Protein AF-A0A822DIU9-F1 (afdb_monomer)

Structure (mmCIF, N/CA/C/O backbone):
data_AF-A0A822DIU9-F1
#
_entry.id   AF-A0A822DIU9-F1
#
loop_
_atom_site.group_PDB
_atom_site.id
_atom_site.type_symbol
_atom_site.label_atom_id
_atom_site.label_alt_id
_atom_site.label_comp_id
_atom_site.label_asym_id
_atom_site.label_entity_id
_atom_site.label_seq_id
_atom_site.pdbx_PDB_ins_code
_atom_site.Cartn_x
_atom_site.Cartn_y
_atom_site.Cartn_z
_atom_site.occupancy
_atom_site.B_iso_or_equiv
_atom_site.auth_seq_id
_atom_site.auth_comp_id
_atom_site.auth_asym_id
_atom_site.auth_atom_id
_atom_site.pdbx_PDB_model_num
ATOM 1 N N . MET A 1 1 ? 0.485 18.430 -2.966 1.00 59.38 1 MET A N 1
ATOM 2 C CA . MET A 1 1 ? -0.816 18.715 -2.314 1.00 59.38 1 MET A CA 1
ATOM 3 C C . MET A 1 1 ? -0.576 19.627 -1.115 1.00 59.38 1 MET A C 1
ATOM 5 O O . MET A 1 1 ? 0.577 19.830 -0.762 1.00 59.38 1 MET A O 1
ATOM 9 N N . SER A 1 2 ? -1.608 20.217 -0.500 1.00 82.00 2 SER A N 1
ATOM 10 C CA . SER A 1 2 ? -1.414 20.866 0.805 1.00 82.00 2 SER A CA 1
ATOM 11 C C . SER A 1 2 ? -1.265 19.792 1.890 1.00 82.00 2 SER A C 1
ATOM 13 O O . SER A 1 2 ? -2.011 18.812 1.884 1.00 82.00 2 SER A O 1
ATOM 15 N N . ASN A 1 3 ? -0.352 19.984 2.848 1.00 87.94 3 ASN A N 1
ATOM 16 C CA . ASN A 1 3 ? -0.121 19.030 3.950 1.00 87.94 3 ASN A CA 1
ATOM 17 C C . ASN A 1 3 ? -1.412 18.695 4.726 1.00 87.94 3 ASN A C 1
ATOM 19 O O . ASN A 1 3 ? -1.570 17.600 5.268 1.00 87.94 3 ASN A O 1
ATOM 23 N N . GLN A 1 4 ? -2.364 19.632 4.762 1.00 94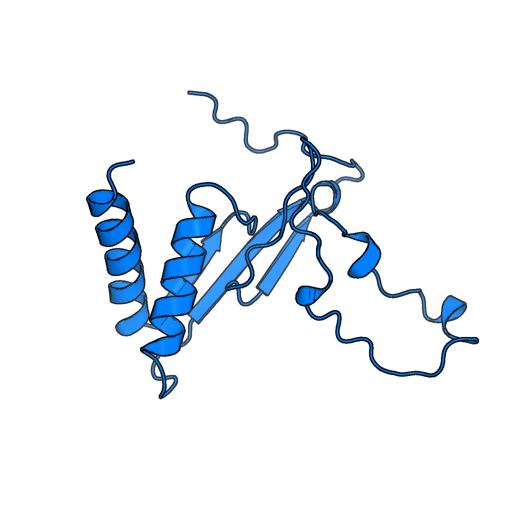.81 4 GLN A N 1
ATOM 24 C CA . GLN A 1 4 ? -3.660 19.434 5.403 1.00 94.81 4 GLN A CA 1
ATOM 25 C C . GLN A 1 4 ? -4.548 18.439 4.645 1.00 94.81 4 GLN A C 1
ATOM 27 O O . GLN A 1 4 ? -5.242 17.645 5.278 1.00 94.81 4 GLN A O 1
ATOM 32 N N . LEU A 1 5 ? -4.520 18.444 3.309 1.00 95.94 5 LEU A N 1
ATOM 33 C CA . LEU A 1 5 ? -5.289 17.496 2.504 1.00 95.94 5 LEU A CA 1
ATOM 34 C C . LEU A 1 5 ? -4.759 16.069 2.669 1.00 95.94 5 LEU A C 1
ATOM 36 O O . LEU A 1 5 ? -5.550 15.157 2.891 1.00 95.94 5 LEU A O 1
ATOM 40 N N . GLU A 1 6 ? -3.438 15.887 2.642 1.00 95.25 6 GLU A N 1
ATOM 41 C CA . GLU A 1 6 ? -2.801 14.584 2.882 1.00 95.25 6 GLU A CA 1
ATOM 42 C C . GLU A 1 6 ? -3.135 14.055 4.281 1.00 95.25 6 GLU A C 1
ATOM 44 O O . GLU A 1 6 ? -3.564 12.912 4.439 1.00 95.25 6 GLU A O 1
ATOM 49 N N . THR A 1 7 ? -3.049 14.920 5.295 1.00 96.44 7 THR A N 1
ATOM 50 C CA . THR A 1 7 ? -3.421 14.573 6.674 1.00 96.44 7 THR A CA 1
ATOM 51 C C . THR A 1 7 ? -4.885 14.140 6.773 1.00 96.44 7 THR A C 1
ATOM 53 O O . THR A 1 7 ? -5.199 13.139 7.419 1.00 96.44 7 THR A O 1
ATOM 56 N N . ASN A 1 8 ? -5.792 14.876 6.1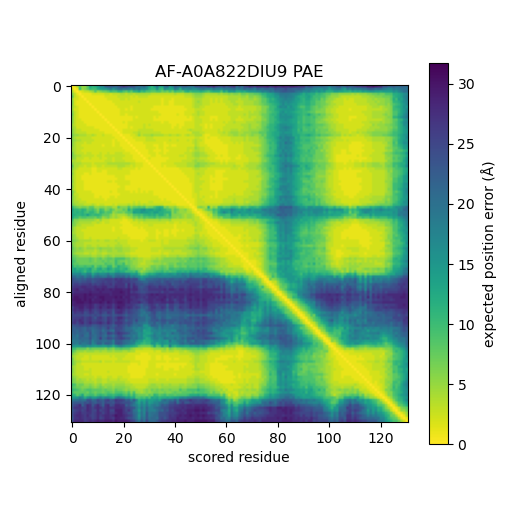27 1.00 97.56 8 ASN A N 1
ATOM 57 C CA . ASN A 1 8 ? -7.216 14.551 6.126 1.00 97.56 8 ASN A CA 1
ATOM 58 C C . ASN A 1 8 ? -7.499 13.234 5.398 1.00 97.56 8 ASN A C 1
ATOM 60 O O . ASN A 1 8 ? -8.288 12.431 5.893 1.00 97.56 8 ASN A O 1
ATOM 64 N N . PHE A 1 9 ? -6.830 12.987 4.270 1.00 97.12 9 PHE A N 1
ATOM 65 C CA . PHE A 1 9 ? -6.931 11.735 3.524 1.00 97.12 9 PHE A CA 1
ATOM 66 C C . PHE A 1 9 ? -6.498 10.536 4.379 1.00 97.12 9 PHE A C 1
ATOM 68 O O . PHE A 1 9 ? -7.273 9.595 4.564 1.00 97.12 9 PHE A O 1
ATOM 75 N N . ILE A 1 10 ? -5.310 10.615 4.987 1.00 97.75 10 ILE A N 1
ATOM 76 C CA . ILE A 1 10 ? -4.774 9.572 5.873 1.00 97.75 10 ILE A CA 1
ATOM 77 C C . ILE A 1 10 ? -5.738 9.304 7.035 1.00 97.75 10 ILE A C 1
ATOM 79 O O . ILE A 1 10 ? -6.090 8.156 7.308 1.00 97.75 10 ILE A O 1
ATOM 83 N N . ASN A 1 11 ? -6.205 10.356 7.712 1.00 97.50 11 ASN A N 1
ATOM 84 C CA . ASN A 1 11 ? -7.127 10.214 8.840 1.00 97.50 11 ASN A CA 1
ATOM 85 C C . ASN A 1 11 ? -8.485 9.634 8.420 1.00 97.50 11 ASN A C 1
ATOM 87 O O . ASN A 1 11 ? -9.083 8.879 9.185 1.00 97.50 11 ASN A O 1
ATOM 91 N N . GLY A 1 12 ? -8.960 9.949 7.213 1.00 97.50 12 GLY A N 1
ATOM 92 C CA . GLY A 1 12 ? -10.171 9.364 6.643 1.00 97.50 12 GLY A CA 1
ATOM 93 C C . GLY A 1 12 ? -10.064 7.845 6.512 1.00 97.50 12 GLY A C 1
ATOM 94 O O . GLY A 1 12 ? -10.932 7.129 7.012 1.00 97.50 12 GLY A O 1
ATOM 95 N N . ILE A 1 13 ? -8.966 7.352 5.931 1.00 97.56 13 ILE A N 1
ATOM 96 C CA . ILE A 1 13 ? -8.707 5.910 5.798 1.00 97.56 13 ILE A CA 1
ATOM 97 C C . ILE A 1 13 ? -8.595 5.246 7.175 1.00 97.56 13 ILE A C 1
ATOM 99 O O . ILE A 1 13 ? -9.256 4.240 7.432 1.00 97.56 13 ILE A O 1
ATOM 103 N N . VAL A 1 14 ? -7.815 5.832 8.092 1.00 97.19 14 VAL A N 1
ATOM 104 C CA . VAL A 1 14 ? -7.657 5.308 9.460 1.00 97.19 14 VAL A CA 1
ATOM 105 C C . VAL A 1 14 ? -9.010 5.180 10.163 1.00 97.19 14 VAL A C 1
ATOM 107 O O . VAL A 1 14 ? -9.272 4.165 10.805 1.00 97.19 14 VAL A O 1
ATOM 110 N N . ASN A 1 15 ? -9.889 6.173 10.015 1.00 96.19 15 ASN A N 1
ATOM 111 C CA . ASN A 1 15 ? -11.210 6.168 10.640 1.00 96.19 15 ASN A CA 1
ATOM 112 C C . ASN A 1 15 ? -12.124 5.045 10.135 1.00 96.19 15 ASN A C 1
ATOM 114 O O . ASN A 1 15 ? -12.946 4.566 10.914 1.00 96.19 15 ASN A O 1
ATOM 118 N N . ILE A 1 16 ? -12.011 4.651 8.863 1.00 95.69 16 ILE A N 1
ATOM 119 C CA . ILE A 1 16 ? -12.764 3.521 8.297 1.00 95.69 16 ILE A CA 1
ATOM 120 C C . ILE A 1 16 ? -12.228 2.214 8.888 1.00 95.69 16 ILE A C 1
ATOM 122 O O . ILE A 1 16 ? -12.979 1.441 9.478 1.00 95.69 16 ILE A O 1
ATOM 126 N N . ILE A 1 17 ? -10.908 2.025 8.828 1.00 95.38 17 ILE A N 1
ATOM 127 C CA . ILE A 1 17 ? -10.236 0.818 9.320 1.00 95.38 17 ILE A CA 1
ATOM 128 C C . ILE A 1 17 ? -10.494 0.577 10.819 1.00 95.38 17 ILE A C 1
ATOM 130 O O . ILE A 1 17 ? -10.678 -0.552 11.258 1.00 95.38 17 ILE A O 1
ATOM 134 N N . GLN A 1 18 ? -10.528 1.640 11.626 1.00 93.69 18 GLN A N 1
ATOM 135 C CA . GLN A 1 18 ? -10.742 1.577 13.080 1.00 93.69 18 GLN A CA 1
ATOM 136 C C . GLN A 1 18 ? -12.193 1.264 13.489 1.00 93.69 18 GLN A C 1
ATOM 138 O O . GLN A 1 18 ? -12.521 1.305 14.677 1.00 93.69 18 GLN A O 1
ATOM 143 N N . LYS A 1 19 ? -13.090 1.003 12.533 1.00 94.75 19 LYS A N 1
ATOM 144 C CA . LYS A 1 19 ? -14.517 0.760 12.795 1.00 94.75 19 LYS A CA 1
ATOM 145 C C . LYS A 1 19 ? -15.050 -0.521 12.161 1.00 94.75 19 LYS A C 1
ATOM 147 O O . LYS A 1 19 ? -16.137 -0.947 12.545 1.00 94.75 19 LYS A O 1
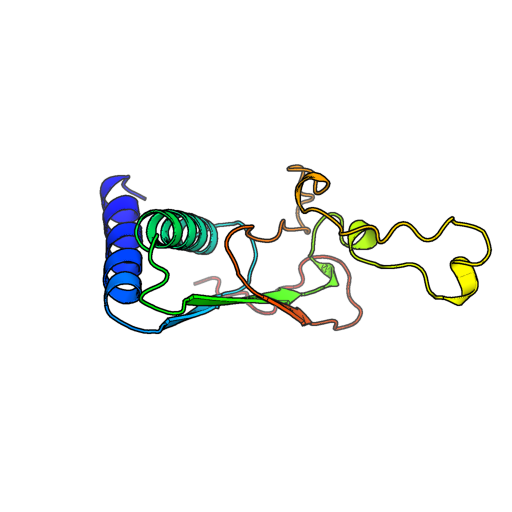ATOM 152 N N . SER A 1 20 ? -14.325 -1.118 11.221 1.00 94.12 20 SER A N 1
ATOM 153 C CA . SER A 1 20 ? -14.769 -2.305 10.495 1.00 94.12 20 SER A CA 1
ATOM 154 C C . SER A 1 20 ? -13.603 -3.106 9.942 1.00 94.12 20 SER A C 1
ATOM 156 O O . SER A 1 20 ? -12.559 -2.553 9.590 1.00 94.12 20 SER A O 1
ATOM 158 N N . ASP A 1 21 ? -13.839 -4.400 9.750 1.00 95.94 21 ASP A N 1
ATOM 159 C CA . ASP A 1 21 ? -12.975 -5.222 8.910 1.00 95.94 21 ASP A CA 1
ATOM 160 C C . ASP A 1 21 ? -12.969 -4.646 7.492 1.00 95.94 21 ASP A C 1
ATOM 162 O O . ASP A 1 21 ? -14.024 -4.411 6.899 1.00 95.94 21 ASP A O 1
ATOM 166 N N . THR A 1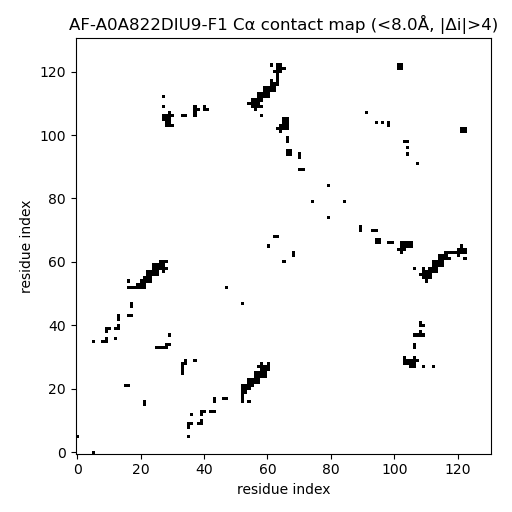 22 ? -11.780 -4.345 6.973 1.00 95.81 22 THR A N 1
ATOM 167 C CA . THR A 1 22 ? -11.638 -3.525 5.764 1.00 95.81 22 THR A CA 1
ATOM 168 C C . THR A 1 22 ? -10.655 -4.152 4.789 1.00 95.81 22 THR A C 1
ATOM 170 O O . THR A 1 22 ? -9.550 -4.550 5.164 1.00 95.81 22 THR A O 1
ATOM 173 N N . TRP A 1 23 ? -11.060 -4.201 3.520 1.00 97.62 23 TRP A N 1
ATOM 174 C CA . TRP A 1 23 ? -10.212 -4.605 2.404 1.00 97.62 23 TRP A CA 1
ATOM 175 C C . TRP A 1 23 ? -9.795 -3.371 1.607 1.00 97.62 23 TRP A C 1
ATOM 177 O O . TRP A 1 23 ? -10.633 -2.543 1.253 1.00 97.62 23 TRP A O 1
ATOM 187 N N . ILE A 1 24 ? -8.500 -3.248 1.329 1.00 97.31 24 ILE A N 1
ATOM 188 C CA . ILE A 1 24 ? -7.912 -2.165 0.540 1.00 97.31 24 ILE A CA 1
ATOM 189 C C . ILE A 1 24 ? -7.163 -2.796 -0.628 1.00 97.31 24 ILE A C 1
ATOM 191 O O . ILE A 1 24 ? -6.321 -3.668 -0.426 1.00 97.31 24 ILE A O 1
ATOM 195 N N . LEU A 1 25 ? -7.471 -2.339 -1.840 1.00 97.31 25 LEU A N 1
ATOM 196 C CA . LEU A 1 25 ? -6.834 -2.782 -3.074 1.00 97.31 25 LEU A CA 1
ATOM 197 C C . LEU A 1 25 ? -6.140 -1.588 -3.733 1.00 97.31 25 LEU A C 1
ATOM 199 O O . LEU A 1 25 ? -6.781 -0.563 -3.968 1.00 97.31 25 LEU A O 1
ATOM 203 N N . THR A 1 26 ? -4.844 -1.707 -4.018 1.00 96.44 26 THR A N 1
ATOM 204 C CA . THR A 1 26 ? -4.052 -0.664 -4.697 1.00 96.44 26 THR A CA 1
ATOM 205 C C . THR A 1 26 ? -3.100 -1.283 -5.725 1.00 96.44 26 THR A C 1
ATOM 207 O O . THR A 1 26 ? -3.066 -2.503 -5.877 1.00 96.44 26 THR A O 1
ATOM 210 N N . ASN A 1 27 ? -2.297 -0.463 -6.412 1.00 92.94 27 ASN A N 1
ATOM 211 C CA . ASN A 1 27 ? -1.239 -0.955 -7.302 1.00 92.94 27 ASN A CA 1
ATOM 212 C C . ASN A 1 27 ? -0.012 -1.532 -6.550 1.00 92.94 27 ASN A C 1
ATOM 214 O O . ASN A 1 27 ? 0.880 -2.101 -7.168 1.00 92.94 27 ASN A O 1
ATOM 218 N N . GLY A 1 28 ? 0.042 -1.405 -5.218 1.00 93.19 28 GLY A N 1
ATOM 219 C CA . GLY A 1 28 ? 1.085 -1.985 -4.370 1.00 93.19 28 GLY A CA 1
ATOM 220 C C . GLY A 1 28 ? 2.454 -1.305 -4.421 1.00 93.19 28 GLY A C 1
ATOM 221 O O . GLY A 1 28 ? 3.348 -1.745 -3.703 1.00 93.19 28 GLY A O 1
ATOM 222 N N . TYR A 1 29 ? 2.640 -0.256 -5.219 1.00 92.25 29 TYR A N 1
ATOM 223 C CA . TYR A 1 29 ? 3.919 0.442 -5.319 1.00 92.25 29 TYR A CA 1
ATOM 224 C C . TYR A 1 29 ? 3.998 1.635 -4.362 1.00 92.25 29 TYR A C 1
ATOM 226 O O . TYR A 1 29 ? 3.014 2.339 -4.152 1.00 92.25 29 TYR A O 1
ATOM 234 N N . ASP A 1 30 ? 5.180 1.908 -3.812 1.00 92.38 30 ASP A N 1
ATOM 235 C CA . ASP A 1 30 ? 5.422 3.016 -2.883 1.00 92.38 30 ASP A CA 1
ATOM 236 C C . ASP A 1 30 ? 5.596 4.361 -3.613 1.00 92.38 30 ASP A C 1
ATOM 238 O O . ASP A 1 30 ? 6.655 4.986 -3.576 1.00 92.38 30 ASP A O 1
ATOM 242 N N . TYR A 1 31 ? 4.559 4.802 -4.330 1.00 87.44 31 TYR A N 1
ATOM 243 C CA . TYR A 1 31 ? 4.525 6.125 -4.954 1.00 87.44 31 TYR A CA 1
ATOM 244 C C . TYR A 1 31 ? 3.122 6.740 -4.956 1.00 87.44 31 TYR A C 1
ATOM 246 O O . TYR A 1 31 ? 2.097 6.063 -4.825 1.00 87.44 31 TYR A O 1
ATOM 254 N N . GLY A 1 32 ? 3.072 8.066 -5.111 1.00 89.69 32 GLY A N 1
ATOM 255 C CA . GLY A 1 32 ? 1.825 8.817 -5.251 1.00 89.69 32 GLY A CA 1
ATOM 256 C C . GLY A 1 32 ? 0.843 8.578 -4.099 1.00 89.69 32 GLY A C 1
ATOM 257 O O . GLY A 1 32 ? 1.197 8.665 -2.925 1.00 89.69 32 GLY A O 1
ATOM 258 N N . VAL A 1 33 ? -0.414 8.280 -4.436 1.00 94.12 33 VAL A N 1
ATOM 259 C CA . VAL A 1 33 ? -1.486 8.055 -3.448 1.00 94.12 33 VAL A CA 1
ATOM 260 C C . VAL A 1 33 ? -1.235 6.803 -2.606 1.00 94.12 33 VAL A C 1
ATOM 262 O O . VAL A 1 33 ? -1.602 6.774 -1.432 1.00 94.12 33 VAL A O 1
ATOM 265 N N . VAL A 1 34 ? -0.589 5.780 -3.167 1.00 96.06 34 VAL A N 1
ATOM 266 C CA . VAL A 1 34 ? -0.376 4.505 -2.470 1.00 96.06 34 VAL A CA 1
ATOM 267 C C . VAL A 1 34 ? 0.612 4.661 -1.316 1.00 96.06 34 VAL A C 1
ATOM 269 O O . VAL A 1 34 ? 0.392 4.071 -0.261 1.00 96.06 34 VAL A O 1
ATOM 272 N N . HIS A 1 35 ? 1.580 5.574 -1.430 1.00 95.19 35 HIS A N 1
ATOM 273 C CA . HIS A 1 35 ? 2.425 5.983 -0.305 1.00 95.19 35 HIS A CA 1
ATOM 274 C C . HIS A 1 35 ? 1.596 6.513 0.886 1.00 95.19 35 HIS A C 1
ATOM 276 O O . HIS A 1 35 ? 1.808 6.132 2.039 1.00 95.19 35 HIS A O 1
ATOM 282 N N . LEU A 1 36 ? 0.587 7.355 0.622 1.00 97.25 36 LEU A N 1
ATOM 283 C CA . LEU A 1 36 ? -0.306 7.885 1.664 1.00 97.25 36 LEU A CA 1
ATOM 284 C C . LEU A 1 36 ? -1.208 6.791 2.259 1.00 97.25 36 LEU A C 1
ATOM 286 O O . LEU A 1 36 ? -1.473 6.794 3.463 1.00 97.25 36 LEU A O 1
ATOM 290 N N . VAL A 1 37 ? -1.657 5.836 1.437 1.00 97.62 37 VAL A N 1
ATOM 291 C CA . VAL A 1 37 ? -2.376 4.641 1.913 1.00 97.62 37 VAL A CA 1
ATOM 292 C C . VAL A 1 37 ? -1.484 3.831 2.855 1.00 97.62 37 VAL A C 1
ATOM 294 O O . VAL A 1 37 ? -1.936 3.454 3.935 1.00 97.62 37 VAL A O 1
ATOM 297 N N . GLY A 1 38 ? -0.213 3.636 2.503 1.00 96.94 38 GLY A N 1
ATOM 298 C CA . GLY A 1 38 ? 0.791 2.989 3.345 1.00 96.94 38 GLY A CA 1
ATOM 299 C C . GLY A 1 38 ? 0.935 3.640 4.718 1.00 96.94 38 GLY A C 1
ATOM 300 O O . GLY A 1 38 ? 0.831 2.978 5.754 1.00 96.94 38 GLY A O 1
ATOM 301 N N . GLN A 1 39 ? 1.058 4.970 4.751 1.00 97.31 39 GLN A N 1
ATOM 302 C CA . GLN A 1 39 ? 1.084 5.730 6.005 1.00 97.31 39 GLN A CA 1
ATOM 303 C C . GLN A 1 39 ? -0.196 5.536 6.835 1.00 97.31 39 GLN A C 1
ATOM 305 O O . GLN A 1 39 ? -0.131 5.387 8.061 1.00 97.31 39 GLN A O 1
ATOM 310 N N . ALA A 1 40 ? -1.366 5.502 6.191 1.00 97.56 40 ALA A N 1
ATOM 311 C CA . ALA A 1 40 ? -2.632 5.243 6.870 1.00 97.56 40 ALA A CA 1
ATOM 312 C C . ALA A 1 40 ? -2.706 3.819 7.441 1.00 97.56 40 ALA A C 1
ATOM 314 O O . ALA A 1 40 ? -3.131 3.651 8.585 1.00 97.56 40 ALA A O 1
ATOM 315 N N . LEU A 1 41 ? -2.243 2.809 6.699 1.00 96.69 41 LEU A N 1
ATOM 316 C CA . LEU A 1 41 ? -2.150 1.419 7.157 1.00 96.69 41 LEU A CA 1
ATOM 317 C C . LEU A 1 41 ? -1.221 1.291 8.367 1.00 96.69 41 LEU A C 1
ATOM 319 O O . LEU A 1 41 ? -1.596 0.683 9.372 1.00 96.69 41 LEU A O 1
ATOM 323 N N . HIS A 1 42 ? -0.044 1.921 8.311 1.00 96.00 42 HIS A N 1
ATOM 324 C CA . HIS A 1 42 ? 0.898 1.975 9.427 1.00 96.00 42 HIS A CA 1
ATOM 325 C C . HIS A 1 42 ? 0.250 2.577 10.678 1.00 96.00 42 HIS A C 1
ATOM 327 O O . HIS A 1 42 ? 0.238 1.963 11.749 1.00 96.00 42 HIS A O 1
ATOM 333 N N . LYS A 1 43 ? -0.355 3.762 10.529 1.00 96.38 43 LYS A N 1
ATOM 334 C CA . LYS A 1 43 ? -1.030 4.473 11.618 1.00 96.38 43 LYS A CA 1
ATOM 335 C C . LYS A 1 43 ? -2.191 3.661 12.194 1.00 96.38 43 LYS A C 1
ATOM 337 O O . LYS A 1 43 ? -2.315 3.554 13.412 1.00 96.38 43 LYS A O 1
ATOM 342 N N . ALA A 1 44 ? -3.018 3.052 11.346 1.00 94.50 44 ALA A N 1
ATOM 343 C CA . ALA A 1 44 ? -4.132 2.218 11.780 1.00 94.50 44 ALA A CA 1
ATOM 344 C C . ALA A 1 44 ? -3.656 0.974 12.542 1.00 94.50 44 ALA A C 1
ATOM 346 O O . ALA A 1 44 ? -4.269 0.621 13.546 1.00 94.50 44 ALA A O 1
ATOM 347 N N . LYS A 1 45 ? -2.555 0.342 12.114 1.00 91.69 45 LYS A N 1
ATOM 348 C CA . LYS A 1 45 ? -1.967 -0.826 12.787 1.00 91.69 45 LYS A CA 1
ATOM 349 C C . LYS A 1 45 ? -1.429 -0.486 14.177 1.00 91.69 45 LYS A C 1
ATOM 351 O O . LYS A 1 45 ? -1.629 -1.270 15.097 1.00 91.69 45 LYS A O 1
ATOM 356 N N . LEU A 1 46 ? -0.805 0.684 14.343 1.00 92.81 46 LEU A N 1
ATOM 357 C CA . LEU A 1 46 ? -0.369 1.179 15.656 1.00 92.81 46 LEU A CA 1
ATOM 358 C C . LEU A 1 46 ? -1.551 1.460 16.596 1.00 92.81 46 LEU A C 1
ATOM 360 O O . LEU A 1 46 ? -1.472 1.163 17.783 1.00 92.81 46 LEU A O 1
ATOM 364 N N . LEU A 1 47 ? -2.646 2.015 16.068 1.00 91.00 47 LEU A N 1
ATOM 365 C CA . LEU A 1 47 ? -3.853 2.318 16.847 1.00 91.00 47 LEU A CA 1
ATOM 366 C C . LEU A 1 47 ? -4.692 1.067 17.161 1.00 91.00 47 LEU A C 1
ATOM 368 O O . LEU A 1 47 ? -5.388 1.027 18.168 1.00 91.00 47 LEU A O 1
ATOM 372 N N . ASN A 1 48 ? -4.640 0.039 16.312 1.00 82.31 48 ASN A N 1
ATOM 373 C CA . ASN A 1 48 ? -5.376 -1.219 16.461 1.00 82.31 48 ASN A CA 1
ATOM 374 C C . ASN A 1 48 ? -4.567 -2.269 17.251 1.00 82.31 48 ASN A C 1
ATOM 376 O O . ASN A 1 48 ? -4.444 -3.415 16.815 1.00 82.31 48 ASN A O 1
ATOM 380 N N . PHE A 1 49 ? -3.985 -1.882 18.392 1.00 75.00 49 PHE A N 1
ATOM 381 C CA . PHE A 1 49 ? -3.102 -2.751 19.188 1.00 75.00 49 PHE A CA 1
ATOM 382 C C . PHE A 1 49 ? -3.780 -4.067 19.607 1.00 75.00 49 PHE A C 1
ATOM 384 O O . PHE A 1 49 ? -3.165 -5.131 19.544 1.00 75.00 49 PHE A O 1
ATOM 391 N N . ASP A 1 50 ? -5.077 -4.011 19.916 1.00 80.38 50 ASP A N 1
ATOM 392 C CA . ASP A 1 50 ? -5.869 -5.177 20.325 1.00 80.38 50 ASP A CA 1
ATOM 393 C C . ASP A 1 50 ? -6.348 -6.040 19.143 1.00 80.38 50 ASP A C 1
ATOM 395 O O . ASP A 1 50 ? -7.107 -6.987 19.338 1.00 80.38 50 ASP A O 1
ATOM 399 N N . LYS A 1 51 ? -5.929 -5.721 17.905 1.00 81.31 51 LYS A N 1
ATOM 400 C CA . LYS A 1 51 ? -6.344 -6.406 16.664 1.00 81.31 51 LYS A CA 1
ATOM 401 C C . LYS A 1 51 ? -7.866 -6.550 16.546 1.00 81.31 51 LYS A C 1
ATOM 403 O O . LYS A 1 51 ? -8.367 -7.560 16.061 1.00 81.31 51 LYS A O 1
ATOM 408 N N . LYS A 1 52 ? -8.598 -5.528 16.995 1.00 88.31 52 LYS A N 1
ATOM 409 C CA . LYS A 1 52 ? -10.062 -5.531 17.063 1.00 88.31 52 LYS A CA 1
ATOM 410 C C . LYS A 1 52 ? -10.709 -5.691 15.687 1.00 88.31 52 LYS A C 1
ATOM 412 O O . LYS A 1 52 ? -11.742 -6.341 15.584 1.00 88.31 52 LYS A O 1
ATOM 417 N N . TYR A 1 53 ? -10.099 -5.096 14.666 1.00 91.00 53 TYR A N 1
ATOM 418 C CA . TYR A 1 53 ? -10.535 -5.201 13.273 1.00 91.00 53 TYR A CA 1
ATOM 419 C C . TYR A 1 53 ? -9.438 -5.792 12.395 1.00 91.00 53 TYR A C 1
ATOM 421 O O . TYR A 1 53 ? -8.247 -5.531 12.606 1.00 91.00 53 TYR A O 1
ATOM 429 N N . VAL A 1 54 ? -9.840 -6.566 11.395 1.00 92.94 54 VAL 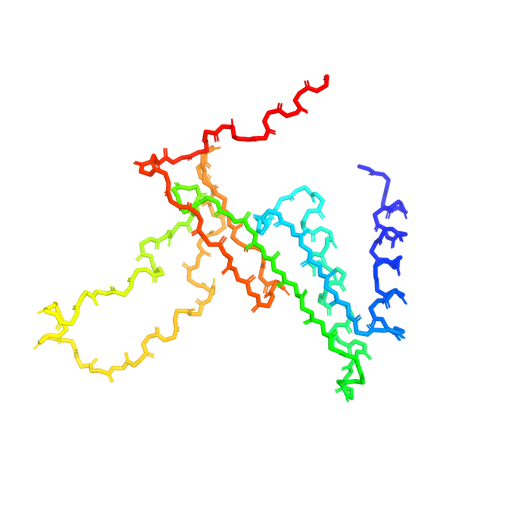A N 1
ATOM 430 C CA . VAL A 1 54 ? -8.953 -7.166 10.399 1.00 92.94 54 VAL A CA 1
ATOM 431 C C . VAL A 1 54 ? -8.715 -6.180 9.258 1.00 92.94 54 VAL A C 1
ATOM 433 O O . VAL A 1 54 ? -9.644 -5.594 8.701 1.00 92.94 54 VAL A O 1
ATOM 436 N N . ILE A 1 55 ? -7.445 -6.012 8.892 1.00 94.62 55 ILE A N 1
ATOM 437 C CA . ILE A 1 55 ? -7.016 -5.150 7.790 1.00 94.62 55 ILE A CA 1
ATOM 438 C C . ILE A 1 55 ? -6.416 -6.040 6.709 1.00 94.62 55 ILE A C 1
ATOM 440 O O . ILE A 1 55 ? -5.379 -6.665 6.936 1.00 94.62 55 ILE A O 1
ATOM 444 N N . THR A 1 56 ? -7.042 -6.072 5.536 1.00 96.56 56 THR A N 1
ATOM 445 C CA . THR A 1 56 ? -6.536 -6.801 4.369 1.00 96.56 56 THR A CA 1
ATOM 446 C C . THR A 1 56 ? -6.162 -5.797 3.288 1.00 96.56 56 THR A C 1
ATOM 448 O O . THR A 1 56 ? -7.007 -5.337 2.530 1.00 96.56 56 THR A O 1
ATOM 451 N N . ALA A 1 57 ? -4.883 -5.433 3.227 1.00 97.50 57 ALA A N 1
ATOM 452 C CA . ALA A 1 57 ? -4.338 -4.559 2.191 1.00 97.50 57 ALA A CA 1
ATOM 453 C C . ALA A 1 57 ? -3.598 -5.392 1.138 1.00 97.50 57 ALA A C 1
ATOM 455 O O . ALA A 1 57 ? -2.600 -6.042 1.471 1.00 97.50 57 ALA A O 1
ATOM 456 N N . ILE A 1 58 ? -4.098 -5.382 -0.097 1.00 97.81 58 ILE A N 1
ATOM 457 C CA . ILE A 1 58 ? -3.589 -6.156 -1.234 1.00 97.81 58 ILE A CA 1
ATOM 458 C C . ILE A 1 58 ? -3.035 -5.190 -2.284 1.00 97.81 58 ILE A C 1
ATOM 460 O O . ILE A 1 58 ? -3.763 -4.348 -2.809 1.00 97.81 58 ILE A O 1
ATOM 464 N N . GLY A 1 59 ? -1.743 -5.312 -2.585 1.00 96.06 59 GLY A N 1
ATOM 465 C CA . GLY A 1 59 ? -1.099 -4.592 -3.681 1.00 96.06 59 GLY A CA 1
ATOM 466 C C . GLY A 1 59 ? -1.091 -5.439 -4.950 1.00 96.06 59 GLY A C 1
ATOM 467 O O . GLY A 1 59 ? -0.575 -6.555 -4.929 1.00 96.06 59 GLY A O 1
ATOM 468 N N . VAL A 1 60 ? -1.651 -4.938 -6.049 1.00 95.12 60 VAL A N 1
ATOM 469 C CA . VAL A 1 60 ? -1.642 -5.610 -7.357 1.00 95.12 60 VAL A CA 1
ATOM 470 C C . VAL A 1 60 ? -0.619 -4.935 -8.256 1.00 95.12 60 VAL A C 1
ATOM 472 O O . VAL A 1 60 ? -0.868 -3.851 -8.775 1.00 95.12 60 VAL A O 1
ATOM 475 N N . CYS A 1 61 ? 0.525 -5.581 -8.439 1.00 90.50 61 CYS A N 1
ATOM 476 C CA . CYS A 1 61 ? 1.685 -5.009 -9.118 1.00 90.50 61 CYS A CA 1
ATOM 477 C C . CYS A 1 61 ? 2.111 -5.868 -10.312 1.00 90.50 61 CYS A C 1
ATOM 479 O O . CYS A 1 61 ? 1.875 -7.075 -10.353 1.00 90.50 61 CYS A O 1
ATOM 481 N N . LYS A 1 62 ? 2.747 -5.242 -11.299 1.00 90.50 62 LYS A N 1
ATOM 482 C CA . LYS A 1 62 ? 3.377 -5.916 -12.436 1.00 90.50 62 LYS A CA 1
ATOM 483 C C . LYS A 1 62 ? 4.758 -6.405 -12.009 1.00 90.50 62 LYS A C 1
ATOM 485 O O . LYS A 1 62 ? 5.612 -5.611 -11.638 1.00 90.50 62 LYS A O 1
ATOM 490 N N . TRP A 1 63 ? 4.987 -7.709 -12.109 1.00 89.44 63 TRP A N 1
ATOM 491 C CA . TRP A 1 63 ? 6.232 -8.378 -11.732 1.00 89.44 63 TRP A CA 1
ATOM 492 C C . TRP A 1 63 ? 7.469 -7.733 -12.369 1.00 89.44 63 TRP A C 1
ATOM 494 O O . TRP A 1 63 ? 8.442 -7.453 -11.676 1.00 89.44 63 TRP A O 1
ATOM 504 N N . GLY A 1 64 ? 7.409 -7.444 -13.673 1.00 87.56 64 GLY A N 1
ATOM 505 C CA . GLY A 1 64 ? 8.520 -6.856 -14.426 1.00 87.56 64 GLY A CA 1
ATOM 506 C C . GLY A 1 64 ? 8.906 -5.433 -14.014 1.00 87.56 64 GLY A C 1
ATOM 507 O O . GLY A 1 64 ? 9.996 -4.993 -14.368 1.00 87.56 64 GLY A O 1
ATOM 508 N N . SER A 1 65 ? 8.051 -4.724 -13.270 1.00 88.06 65 SER A N 1
ATOM 509 C CA . SER A 1 65 ? 8.304 -3.353 -12.802 1.00 88.06 65 SER A CA 1
ATOM 510 C C . SER A 1 65 ? 8.668 -3.288 -11.317 1.00 88.06 65 SER A C 1
ATOM 512 O O . SER A 1 65 ? 8.771 -2.195 -10.771 1.00 88.06 65 SER A O 1
ATOM 514 N N . ILE A 1 66 ? 8.833 -4.425 -10.634 1.00 88.19 66 ILE A N 1
ATOM 515 C CA . ILE A 1 66 ? 9.249 -4.452 -9.227 1.00 88.19 66 ILE A CA 1
ATOM 516 C C . ILE A 1 66 ? 10.764 -4.241 -9.160 1.00 88.19 66 ILE A C 1
ATOM 518 O O . ILE A 1 66 ? 11.531 -4.967 -9.792 1.00 88.19 66 ILE A O 1
ATOM 522 N N . ALA A 1 67 ? 11.197 -3.252 -8.382 1.00 86.19 67 ALA A N 1
ATOM 523 C CA . ALA A 1 67 ? 12.610 -3.047 -8.091 1.00 86.19 67 ALA A CA 1
ATOM 524 C C . ALA A 1 67 ? 13.163 -4.211 -7.255 1.00 86.19 67 ALA A C 1
ATOM 526 O O . ALA A 1 67 ? 12.495 -4.712 -6.348 1.00 86.19 67 ALA A O 1
ATOM 527 N N . ASP A 1 68 ? 14.392 -4.629 -7.560 1.00 81.88 68 ASP A N 1
ATOM 528 C CA . ASP A 1 68 ? 15.074 -5.749 -6.905 1.00 81.88 68 ASP A CA 1
ATOM 529 C C . ASP A 1 68 ? 14.271 -7.072 -6.894 1.00 81.88 68 ASP A C 1
ATOM 531 O O . ASP A 1 68 ? 14.338 -7.863 -5.943 1.00 81.88 68 ASP A O 1
ATOM 535 N N . VAL A 1 69 ? 13.463 -7.320 -7.933 1.00 81.75 69 VAL A N 1
ATOM 536 C CA . VAL A 1 69 ? 1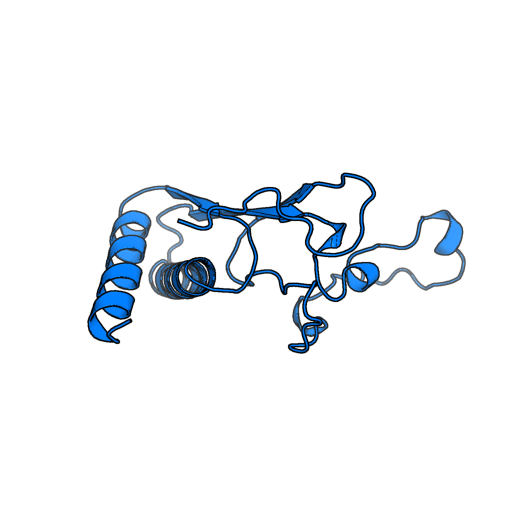2.594 -8.505 -8.025 1.00 81.75 69 VAL A CA 1
ATOM 537 C C . VAL A 1 69 ? 13.378 -9.816 -7.902 1.00 81.75 69 VAL A C 1
ATOM 539 O O . VAL A 1 69 ? 12.888 -10.792 -7.330 1.00 81.75 69 VAL A O 1
ATOM 542 N N . GLU A 1 70 ? 14.633 -9.832 -8.347 1.00 80.62 70 GLU A N 1
ATOM 543 C CA . GLU A 1 70 ? 15.550 -10.962 -8.223 1.00 80.62 70 GLU A CA 1
ATOM 544 C C . GLU A 1 70 ? 15.825 -11.363 -6.770 1.00 80.62 70 GLU A C 1
ATOM 546 O O . GLU A 1 70 ? 16.089 -12.534 -6.506 1.00 80.62 70 GLU A O 1
ATOM 551 N N . LYS A 1 71 ? 15.695 -10.437 -5.809 1.00 78.19 71 LYS A N 1
ATOM 552 C CA . LYS A 1 71 ? 15.841 -10.740 -4.376 1.00 78.19 71 LYS A CA 1
ATOM 553 C C . LYS A 1 71 ? 14.644 -11.506 -3.814 1.00 78.19 71 LYS A C 1
ATOM 555 O O . LYS A 1 71 ? 14.773 -12.105 -2.752 1.00 78.19 71 LYS A O 1
ATOM 560 N N . ILE A 1 72 ? 13.496 -11.482 -4.496 1.00 74.88 72 ILE A N 1
ATOM 561 C CA . ILE A 1 72 ? 12.249 -12.162 -4.100 1.00 74.88 72 ILE A CA 1
ATOM 562 C C . ILE A 1 72 ? 12.161 -13.560 -4.745 1.00 74.88 72 ILE A C 1
ATOM 564 O O . ILE A 1 72 ? 11.479 -14.457 -4.236 1.00 74.88 72 ILE A O 1
ATOM 568 N N . ILE A 1 73 ? 12.888 -13.778 -5.846 1.00 79.00 73 ILE A N 1
ATOM 569 C CA . ILE A 1 73 ? 12.973 -15.073 -6.520 1.00 79.00 73 ILE A CA 1
ATOM 570 C C . ILE A 1 73 ? 13.760 -16.043 -5.643 1.00 79.00 73 ILE A C 1
ATOM 572 O O . ILE A 1 73 ? 14.959 -15.892 -5.420 1.00 79.00 73 ILE A O 1
ATOM 576 N N . HIS A 1 74 ? 13.085 -17.090 -5.178 1.00 74.12 74 HIS A N 1
ATOM 577 C CA . HIS A 1 74 ? 13.779 -18.208 -4.560 1.00 74.12 74 HIS A CA 1
ATOM 578 C C . HIS A 1 74 ? 14.400 -19.076 -5.662 1.00 74.12 74 HIS A C 1
ATOM 580 O O . HIS A 1 74 ? 13.707 -19.392 -6.637 1.00 74.12 74 HIS A O 1
ATOM 586 N N . PRO A 1 75 ? 15.676 -19.481 -5.526 1.00 61.22 75 PRO A N 1
ATOM 587 C CA . PRO A 1 75 ? 16.282 -20.427 -6.453 1.00 61.22 75 PRO A CA 1
ATOM 588 C C . PRO A 1 75 ? 15.454 -21.718 -6.497 1.00 61.22 75 PRO A C 1
ATOM 590 O O . PRO A 1 75 ? 14.842 -22.115 -5.497 1.00 61.22 75 PRO A O 1
ATOM 593 N N . LYS A 1 76 ? 15.396 -22.378 -7.660 1.00 61.75 76 LYS A N 1
ATOM 594 C CA . LYS A 1 76 ? 14.654 -23.640 -7.781 1.00 61.75 76 LYS A CA 1
ATOM 595 C C . LYS A 1 76 ? 15.288 -24.668 -6.845 1.00 61.75 76 LYS A C 1
ATOM 597 O O . LYS A 1 76 ? 16.486 -24.623 -6.595 1.00 61.75 76 LYS A O 1
ATOM 602 N N . LYS A 1 77 ? 14.515 -25.649 -6.361 1.00 55.50 77 LYS A N 1
ATOM 603 C CA . LYS A 1 77 ? 15.044 -26.746 -5.514 1.00 55.50 77 LYS A CA 1
ATOM 604 C C . LYS A 1 77 ? 16.272 -27.449 -6.112 1.00 55.50 77 LYS A C 1
ATOM 606 O O . LYS A 1 77 ? 17.079 -27.993 -5.369 1.00 55.50 77 LYS A O 1
ATOM 611 N N . GLU A 1 78 ? 16.403 -27.421 -7.433 1.00 57.12 78 GLU A N 1
ATOM 612 C CA . GLU A 1 78 ? 17.536 -27.941 -8.203 1.00 57.12 78 GLU A CA 1
ATOM 613 C C . GLU A 1 78 ? 18.846 -27.181 -7.908 1.00 57.12 78 GLU A C 1
ATOM 615 O O . GLU A 1 78 ? 19.898 -27.802 -7.784 1.00 57.12 78 GLU A O 1
ATOM 620 N N . ASP A 1 79 ? 18.765 -25.869 -7.673 1.00 55.47 79 ASP A N 1
ATOM 621 C CA . ASP A 1 79 ? 19.888 -24.979 -7.347 1.00 55.47 79 ASP A CA 1
ATOM 622 C C . ASP A 1 79 ? 20.247 -24.999 -5.840 1.00 55.47 79 ASP A C 1
ATOM 624 O O . ASP A 1 79 ? 21.306 -24.526 -5.428 1.00 55.47 79 ASP A O 1
ATOM 628 N N . ILE A 1 80 ? 19.369 -25.553 -4.988 1.00 51.50 80 ILE A N 1
ATOM 629 C CA . ILE A 1 80 ? 19.500 -25.563 -3.515 1.00 51.50 80 ILE A CA 1
ATOM 630 C C . ILE A 1 80 ? 20.458 -26.662 -3.013 1.00 51.50 80 ILE A C 1
ATOM 632 O O . ILE A 1 80 ? 20.877 -26.623 -1.858 1.00 51.50 80 ILE A O 1
ATOM 636 N N . GLN A 1 81 ? 20.908 -27.602 -3.858 1.00 48.47 81 GLN A N 1
ATOM 637 C CA . GLN A 1 81 ? 21.821 -28.682 -3.429 1.00 48.47 81 GLN A CA 1
ATOM 638 C C . GLN A 1 81 ? 23.190 -28.202 -2.896 1.00 48.47 81 GLN A C 1
ATOM 640 O O . GLN A 1 81 ? 23.948 -29.013 -2.369 1.00 48.47 81 GLN A O 1
ATOM 645 N N . GLN A 1 82 ? 23.512 -26.906 -2.988 1.00 48.69 82 GLN A N 1
ATOM 646 C CA . GLN A 1 82 ? 24.765 -26.331 -2.482 1.00 48.69 82 GLN A CA 1
ATOM 647 C C . GLN A 1 82 ? 24.600 -25.255 -1.399 1.00 48.69 82 GLN A C 1
ATOM 649 O O . GLN A 1 82 ? 25.604 -24.755 -0.894 1.00 48.69 82 GLN A O 1
ATOM 654 N N . ILE A 1 83 ? 23.377 -24.893 -1.007 1.00 47.19 83 ILE A N 1
ATOM 655 C CA . ILE A 1 83 ? 23.157 -23.801 -0.052 1.00 47.19 83 ILE A CA 1
ATOM 656 C C . ILE A 1 83 ? 22.436 -24.374 1.163 1.00 47.19 83 ILE A C 1
ATOM 658 O O . ILE A 1 83 ? 21.297 -24.822 1.059 1.00 47.19 83 ILE A O 1
ATOM 662 N N . ASN A 1 84 ? 23.121 -24.373 2.313 1.00 43.50 84 ASN A N 1
ATOM 663 C CA . ASN A 1 84 ? 22.542 -24.715 3.610 1.00 43.50 84 ASN A CA 1
ATOM 664 C C . ASN A 1 84 ? 21.164 -24.056 3.746 1.00 43.50 84 ASN A C 1
ATOM 666 O O . ASN A 1 84 ? 21.030 -22.850 3.536 1.00 43.50 84 ASN A O 1
ATOM 670 N N . ALA A 1 85 ? 20.158 -24.877 4.045 1.00 42.94 85 ALA A N 1
ATOM 671 C CA . ALA A 1 85 ? 18.757 -24.499 4.135 1.00 42.94 85 ALA A CA 1
ATOM 672 C C . ALA A 1 85 ? 18.503 -23.586 5.344 1.00 42.94 85 ALA A C 1
ATOM 674 O O . ALA A 1 85 ? 17.929 -23.994 6.347 1.00 42.94 85 ALA A O 1
ATOM 675 N N . GLU A 1 86 ? 18.945 -22.340 5.254 1.00 45.81 86 GLU A N 1
ATOM 676 C CA . GLU A 1 86 ? 18.368 -21.252 6.023 1.00 45.81 86 GLU A CA 1
ATOM 677 C C . GLU A 1 86 ? 17.237 -20.687 5.167 1.00 45.81 86 GLU A C 1
ATOM 679 O O . GLU A 1 86 ? 17.469 -20.206 4.055 1.00 45.81 86 GLU A O 1
ATOM 684 N N . GLU A 1 87 ? 15.998 -20.803 5.653 1.00 43.69 87 GLU A N 1
ATOM 685 C CA . GLU A 1 87 ? 14.850 -20.098 5.089 1.00 43.69 87 GLU A CA 1
ATOM 686 C C . GLU A 1 87 ? 15.193 -18.608 5.034 1.00 43.69 87 GLU A C 1
ATOM 688 O O . GLU A 1 87 ? 15.084 -17.880 6.023 1.00 43.69 87 GLU A O 1
ATOM 693 N N . LYS A 1 88 ? 15.635 -18.136 3.866 1.00 45.88 88 LYS A N 1
ATOM 694 C CA . LYS A 1 88 ? 15.772 -16.712 3.601 1.00 45.88 88 LYS A CA 1
ATOM 695 C C . 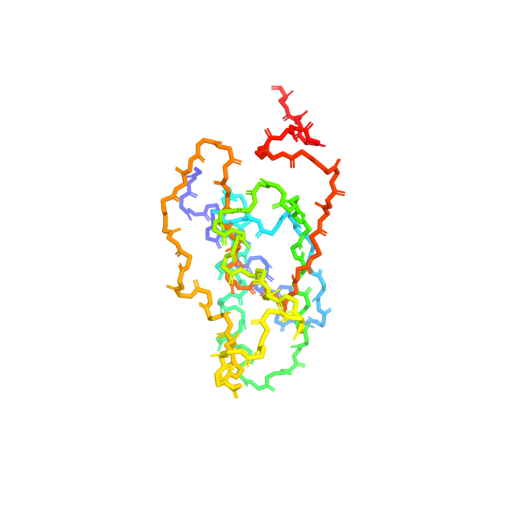LYS A 1 88 ? 14.364 -16.150 3.503 1.00 45.88 88 LYS A C 1
ATOM 697 O O . LYS A 1 88 ? 13.818 -15.983 2.421 1.00 45.88 88 LYS A O 1
ATOM 702 N N . SER A 1 89 ? 13.777 -15.844 4.655 1.00 41.91 89 SER A N 1
ATOM 703 C CA . SER A 1 89 ? 12.709 -14.859 4.734 1.00 41.91 89 SER A CA 1
ATOM 704 C C . SER A 1 89 ? 13.285 -13.570 4.167 1.00 41.91 89 SER A C 1
ATOM 706 O O . SER A 1 89 ? 14.023 -12.867 4.861 1.00 41.91 89 SER A O 1
ATOM 708 N N . VAL A 1 90 ? 13.020 -13.305 2.884 1.00 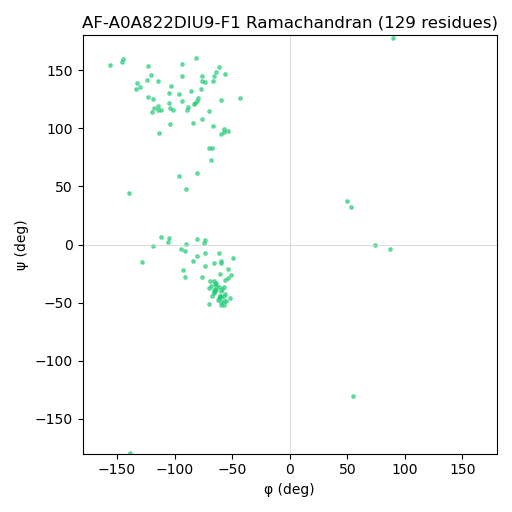46.06 90 VAL A N 1
ATOM 709 C CA . VAL A 1 90 ? 13.407 -12.066 2.208 1.00 46.06 90 VAL A CA 1
ATOM 710 C C . VAL A 1 90 ? 12.724 -10.945 2.969 1.00 46.06 90 VAL A C 1
ATOM 712 O O . VAL A 1 90 ? 11.542 -10.657 2.803 1.00 46.06 90 VAL A O 1
ATOM 715 N N . THR A 1 91 ? 13.459 -10.365 3.908 1.00 43.12 91 THR A N 1
ATOM 716 C CA . THR A 1 91 ? 12.979 -9.237 4.678 1.00 43.12 91 THR A CA 1
ATOM 717 C C . THR A 1 91 ? 13.185 -8.034 3.776 1.00 43.12 91 THR A C 1
ATOM 719 O O . THR A 1 91 ? 14.300 -7.767 3.334 1.00 43.12 91 THR A O 1
ATOM 722 N N . GLN A 1 92 ? 12.105 -7.304 3.509 1.00 47.88 92 GLN A N 1
ATOM 723 C CA . GLN A 1 92 ? 11.996 -6.143 2.610 1.00 47.88 92 GLN A CA 1
ATOM 724 C C . GLN A 1 92 ? 13.076 -5.053 2.816 1.00 47.88 92 GLN A C 1
ATOM 726 O O . GLN A 1 92 ? 13.256 -4.173 1.985 1.00 47.88 92 GLN A O 1
ATOM 731 N N . LYS A 1 93 ? 13.845 -5.143 3.909 1.00 42.22 93 LYS A N 1
ATOM 732 C CA . LYS A 1 93 ? 15.022 -4.334 4.246 1.00 42.22 93 LYS A CA 1
ATOM 733 C C . LYS A 1 93 ? 16.162 -4.420 3.216 1.00 42.22 93 LYS A C 1
ATOM 735 O O . LYS A 1 93 ? 17.065 -3.591 3.265 1.00 42.22 93 LYS A O 1
ATOM 740 N N . SER A 1 94 ? 16.143 -5.413 2.326 1.00 45.88 94 SER A N 1
ATOM 741 C CA . SER A 1 94 ? 17.150 -5.600 1.270 1.00 45.88 94 SER A CA 1
ATOM 742 C C . SER A 1 94 ? 16.815 -4.903 -0.051 1.00 45.88 94 SER A C 1
ATOM 744 O O . SER A 1 94 ? 17.650 -4.938 -0.956 1.00 45.88 94 SER A O 1
ATOM 746 N N . ILE A 1 95 ? 15.627 -4.303 -0.175 1.00 55.16 95 ILE A N 1
ATOM 747 C CA . ILE A 1 95 ? 15.217 -3.572 -1.375 1.00 55.16 95 ILE A CA 1
ATOM 748 C C . ILE A 1 95 ? 15.789 -2.153 -1.277 1.00 55.16 95 ILE A C 1
ATOM 750 O O . ILE A 1 95 ? 15.580 -1.442 -0.290 1.00 55.16 95 ILE A O 1
ATOM 754 N N . SER A 1 96 ? 16.607 -1.785 -2.253 1.00 52.41 96 SER A N 1
ATOM 755 C CA . SER A 1 96 ? 17.237 -0.477 -2.345 1.00 52.41 96 SER A CA 1
ATOM 756 C C . SER A 1 96 ? 16.176 0.604 -2.572 1.00 52.41 96 SER A C 1
ATOM 758 O O . SER A 1 96 ? 15.170 0.396 -3.240 1.00 52.41 96 SER A O 1
ATOM 760 N N . LYS A 1 97 ? 16.384 1.799 -2.006 1.00 52.28 97 LYS A N 1
ATOM 761 C CA . LYS A 1 97 ? 15.528 2.966 -2.298 1.00 52.28 97 LYS A CA 1
ATOM 762 C C . LYS A 1 97 ? 15.802 3.565 -3.684 1.00 52.28 97 LYS A C 1
ATOM 764 O O . LYS A 1 97 ? 15.237 4.602 -4.017 1.00 52.28 97 LYS A O 1
ATOM 769 N N . GLU A 1 98 ? 16.715 2.967 -4.442 1.00 53.41 98 GLU A N 1
ATOM 770 C CA . GLU A 1 98 ? 17.114 3.439 -5.757 1.00 53.41 98 GLU A CA 1
ATOM 771 C C . GLU A 1 98 ? 16.181 2.821 -6.793 1.00 53.41 98 GLU A C 1
ATOM 773 O O . GLU A 1 98 ? 16.082 1.606 -6.929 1.00 53.41 98 GLU A O 1
ATOM 778 N N . HIS A 1 99 ? 15.458 3.688 -7.487 1.00 54.38 99 HIS A N 1
ATOM 779 C CA . HIS A 1 99 ? 14.576 3.321 -8.579 1.00 54.38 99 HIS A CA 1
ATOM 780 C C . HIS A 1 99 ? 15.274 3.672 -9.887 1.00 54.38 99 HIS A C 1
ATOM 782 O O . HIS A 1 99 ? 15.854 4.752 -10.007 1.00 54.38 99 HIS A O 1
ATOM 788 N N . THR A 1 100 ? 15.208 2.776 -10.866 1.00 60.84 100 THR A N 1
ATOM 789 C CA . THR A 1 100 ? 15.353 3.184 -12.267 1.00 60.84 100 THR A CA 1
ATOM 790 C C . THR A 1 100 ? 14.007 3.733 -12.743 1.00 60.84 100 THR A C 1
ATOM 792 O O . THR A 1 100 ? 12.987 3.452 -12.112 1.00 60.84 100 THR A O 1
ATOM 795 N N . ASP A 1 101 ? 13.980 4.510 -13.831 1.00 63.91 101 ASP A N 1
ATOM 796 C CA . ASP A 1 101 ? 12.750 5.156 -14.333 1.00 63.91 101 ASP A CA 1
ATOM 797 C C . ASP A 1 101 ? 11.580 4.166 -14.559 1.00 63.91 101 ASP A C 1
ATOM 799 O O . ASP A 1 101 ? 10.416 4.560 -14.504 1.00 63.91 101 ASP A O 1
ATOM 803 N N . ASP A 1 102 ? 11.882 2.870 -14.706 1.00 74.38 102 ASP A N 1
ATOM 804 C CA . ASP A 1 102 ? 10.925 1.809 -15.026 1.00 74.38 102 ASP A CA 1
ATOM 805 C C . ASP A 1 102 ? 10.688 0.793 -13.887 1.00 74.38 102 ASP A C 1
ATOM 807 O O . ASP A 1 102 ? 10.009 -0.221 -14.092 1.00 74.38 102 ASP A O 1
ATOM 811 N N . GLN A 1 103 ? 11.240 1.024 -12.688 1.00 82.31 103 GLN A N 1
ATOM 812 C CA . GLN A 1 103 ? 11.136 0.097 -11.554 1.00 82.31 103 GLN A CA 1
ATOM 813 C C . GLN A 1 103 ? 10.681 0.769 -10.257 1.00 82.31 103 GLN A C 1
ATOM 815 O O . GLN A 1 103 ? 11.194 1.797 -9.822 1.00 82.31 103 GLN A O 1
ATOM 820 N N . TRP A 1 104 ? 9.751 0.118 -9.564 1.00 86.44 104 TRP A N 1
ATOM 821 C CA . TRP A 1 104 ? 9.088 0.643 -8.382 1.00 86.44 104 TRP A CA 1
ATOM 822 C C . TRP A 1 104 ? 9.239 -0.293 -7.185 1.00 86.44 104 TRP A C 1
ATOM 824 O O . TRP A 1 104 ? 9.156 -1.517 -7.284 1.00 86.44 104 TRP A O 1
ATOM 834 N N . ASN A 1 105 ? 9.425 0.318 -6.024 1.00 89.62 105 ASN A N 1
ATOM 835 C CA . ASN A 1 105 ? 9.475 -0.348 -4.735 1.00 89.62 105 ASN A CA 1
ATOM 836 C C . ASN A 1 105 ? 8.060 -0.715 -4.313 1.00 89.62 105 ASN A C 1
ATOM 838 O O . ASN A 1 105 ? 7.113 0.028 -4.567 1.00 89.62 105 ASN A O 1
ATOM 842 N N . LEU A 1 106 ? 7.923 -1.853 -3.646 1.00 92.19 106 LEU A N 1
ATOM 843 C CA . LEU A 1 106 ? 6.660 -2.281 -3.059 1.00 92.19 106 LEU A CA 1
ATOM 844 C C . LEU A 1 106 ? 6.374 -1.505 -1.765 1.00 92.19 106 LEU A C 1
ATOM 846 O O . LEU A 1 106 ? 7.275 -1.294 -0.952 1.00 92.19 106 LEU A O 1
ATOM 850 N N . GLU A 1 107 ? 5.118 -1.123 -1.539 1.00 94.06 107 GLU A N 1
ATOM 851 C CA . GLU A 1 107 ? 4.705 -0.368 -0.352 1.00 94.06 107 GLU A CA 1
ATOM 852 C C . GLU A 1 107 ? 4.632 -1.260 0.903 1.00 94.06 107 GLU A C 1
ATOM 854 O O . GLU A 1 107 ? 3.733 -2.079 1.097 1.00 94.06 107 GLU A O 1
ATOM 859 N N . MET A 1 108 ? 5.580 -1.082 1.816 1.00 93.00 108 MET A N 1
ATOM 860 C CA . MET A 1 108 ? 5.844 -2.005 2.928 1.00 93.00 108 MET A CA 1
ATOM 861 C C . MET A 1 108 ? 4.704 -2.258 3.931 1.00 93.00 108 MET A C 1
ATOM 863 O O . MET A 1 108 ? 4.807 -3.188 4.732 1.00 93.00 108 MET A O 1
ATOM 867 N N . HIS A 1 109 ? 3.643 -1.450 3.949 1.00 95.50 109 HIS A N 1
ATOM 868 C CA . HIS A 1 109 ? 2.537 -1.610 4.895 1.00 95.50 109 HIS A CA 1
ATOM 869 C C . HIS A 1 109 ? 1.369 -2.431 4.341 1.00 95.50 109 HIS A C 1
ATOM 871 O O . HIS A 1 109 ? 0.440 -2.747 5.094 1.00 95.50 109 HIS A O 1
ATOM 877 N N . HIS A 1 110 ? 1.426 -2.838 3.071 1.00 94.75 110 HIS A N 1
ATOM 878 C CA . HIS A 1 110 ? 0.515 -3.841 2.530 1.00 94.75 110 HIS A CA 1
ATOM 879 C C . HIS A 1 110 ? 0.700 -5.199 3.216 1.00 94.75 110 HIS A C 1
ATOM 881 O O . HIS A 1 110 ? 1.786 -5.581 3.645 1.00 94.75 110 HIS A O 1
ATOM 887 N N . THR A 1 111 ? -0.397 -5.947 3.323 1.00 94.69 111 THR A N 1
ATOM 888 C CA . THR A 1 111 ? -0.402 -7.274 3.962 1.00 94.69 111 THR A CA 1
ATOM 889 C C . THR A 1 111 ? -0.146 -8.406 2.976 1.00 94.69 111 THR A C 1
ATOM 891 O O . THR A 1 111 ? 0.357 -9.452 3.369 1.00 94.69 111 THR A O 1
ATOM 894 N N . HIS A 1 112 ? -0.515 -8.205 1.711 1.00 95.12 112 HIS A N 1
ATOM 895 C CA . HIS A 1 112 ? -0.436 -9.196 0.647 1.00 95.12 112 HIS A CA 1
ATOM 896 C C . HIS A 1 112 ? -0.101 -8.505 -0.674 1.00 95.12 112 HIS A C 1
ATOM 898 O O . HIS A 1 112 ? -0.417 -7.328 -0.867 1.00 95.12 112 HIS A O 1
ATOM 904 N N . TYR A 1 113 ? 0.465 -9.274 -1.600 1.00 93.75 113 TYR A N 1
ATOM 905 C CA . TYR A 1 11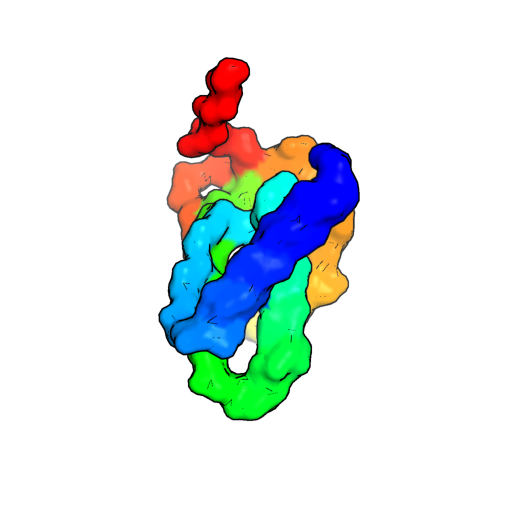3 ? 0.752 -8.833 -2.957 1.00 93.75 113 TYR A CA 1
ATOM 906 C C . TYR A 1 113 ? 0.273 -9.860 -3.972 1.00 93.75 113 TYR A C 1
ATOM 908 O O . TYR A 1 113 ? 0.460 -11.061 -3.785 1.00 93.75 113 TYR A O 1
ATOM 916 N N . LEU A 1 114 ? -0.313 -9.369 -5.059 1.00 94.38 114 LEU A N 1
ATOM 917 C CA . LEU A 1 114 ? -0.585 -10.131 -6.268 1.00 94.38 114 LEU A CA 1
ATOM 918 C C . LEU A 1 114 ? 0.318 -9.579 -7.366 1.00 94.38 114 LEU A C 1
ATOM 920 O O . LEU A 1 114 ? 0.201 -8.414 -7.741 1.00 94.38 114 LEU A O 1
ATOM 924 N N . MET A 1 115 ? 1.235 -10.413 -7.848 1.00 91.38 115 MET A N 1
ATOM 925 C CA . MET A 1 115 ? 2.220 -10.027 -8.853 1.00 91.38 115 MET A CA 1
ATOM 926 C C . MET A 1 115 ? 1.818 -10.603 -10.209 1.00 91.38 115 MET A C 1
ATOM 928 O O . MET A 1 115 ? 1.717 -11.819 -10.371 1.00 91.38 115 MET A O 1
ATOM 932 N N . LEU A 1 116 ? 1.557 -9.726 -11.173 1.00 90.69 116 LEU A N 1
ATOM 933 C CA . LEU A 1 116 ? 1.114 -10.066 -12.521 1.00 90.69 116 LEU A CA 1
ATOM 934 C C . LEU A 1 116 ? 2.317 -10.104 -13.462 1.00 90.69 116 LEU A C 1
ATOM 936 O O . LEU A 1 116 ? 3.091 -9.153 -13.505 1.00 90.69 116 LEU A O 1
ATOM 940 N N . ASN A 1 117 ? 2.474 -11.183 -14.224 1.00 89.12 117 ASN A N 1
ATOM 941 C CA . ASN A 1 117 ? 3.572 -11.334 -15.174 1.00 89.12 117 ASN A CA 1
ATOM 942 C C . ASN A 1 117 ? 3.027 -11.468 -16.601 1.00 89.12 117 ASN A C 1
ATOM 944 O O . ASN A 1 117 ? 2.317 -12.427 -16.898 1.00 89.12 117 ASN A O 1
ATOM 948 N N . ASP A 1 118 ? 3.378 -10.520 -17.467 1.00 87.06 118 ASP A N 1
ATOM 949 C CA . ASP A 1 118 ? 3.059 -10.512 -18.900 1.00 87.06 118 ASP A CA 1
ATOM 950 C C . ASP A 1 118 ? 4.278 -10.844 -19.785 1.00 87.06 118 ASP A C 1
ATOM 952 O O . ASP A 1 118 ? 4.171 -10.870 -21.009 1.00 87.06 118 ASP A O 1
ATOM 956 N N . GLY A 1 119 ? 5.434 -11.130 -19.175 1.00 85.69 119 GLY A N 1
ATOM 957 C CA . GLY A 1 119 ? 6.690 -11.429 -19.863 1.00 85.69 119 GLY A CA 1
ATOM 958 C C . GLY A 1 119 ? 7.541 -10.207 -20.221 1.00 85.69 119 GLY A C 1
ATOM 959 O O . GLY A 1 119 ? 8.656 -10.392 -20.707 1.00 85.69 119 GLY A O 1
ATOM 960 N N . SER A 1 120 ? 7.067 -8.985 -19.967 1.00 83.44 120 SER A N 1
ATOM 961 C CA . SER A 1 120 ? 7.837 -7.752 -20.178 1.00 83.44 120 SER A CA 1
ATOM 962 C C . SER A 1 120 ? 8.571 -7.307 -18.903 1.00 83.44 120 SER A C 1
ATOM 964 O O . SER A 1 120 ? 8.180 -7.647 -17.783 1.00 83.44 120 SER A O 1
ATOM 966 N N . VAL A 1 121 ? 9.661 -6.555 -19.075 1.00 81.25 121 VAL A N 1
ATOM 967 C CA . VAL A 1 121 ? 10.461 -5.963 -17.989 1.00 81.25 121 VAL A CA 1
ATOM 968 C C . VAL A 1 121 ? 10.335 -4.449 -18.076 1.00 81.25 121 VAL A C 1
ATOM 970 O O . VAL A 1 121 ? 10.340 -3.900 -19.172 1.00 81.25 121 VAL A O 1
ATOM 973 N N . GLY A 1 122 ? 10.244 -3.790 -16.926 1.00 70.81 122 GLY A N 1
ATOM 974 C CA . GLY A 1 122 ? 10.005 -2.358 -16.836 1.00 70.81 122 GLY A CA 1
ATOM 975 C C . GLY A 1 122 ? 8.522 -2.001 -16.778 1.00 70.81 122 GLY A C 1
ATOM 976 O O . GLY A 1 122 ? 7.624 -2.858 -16.772 1.00 70.81 122 GLY A O 1
ATOM 977 N N . TYR A 1 123 ? 8.261 -0.709 -16.646 1.00 64.12 123 TYR A N 1
ATOM 978 C CA . TYR A 1 123 ? 6.924 -0.151 -16.586 1.00 64.12 123 TYR A CA 1
ATOM 979 C C . TYR A 1 123 ? 6.403 0.058 -18.013 1.00 64.12 123 TYR A C 1
ATOM 981 O O . TYR A 1 123 ? 6.797 0.995 -18.692 1.00 64.12 123 TYR A O 1
ATOM 989 N N . ASP A 1 124 ? 5.501 -0.823 -18.453 1.00 61.72 124 ASP A N 1
ATOM 990 C CA . ASP A 1 124 ? 4.672 -0.561 -19.632 1.00 61.72 124 ASP A CA 1
ATOM 991 C C . ASP A 1 124 ? 3.284 -0.231 -19.111 1.00 61.72 124 ASP A C 1
ATOM 993 O O . ASP A 1 124 ? 2.689 -1.014 -18.362 1.00 61.72 124 ASP A O 1
ATOM 997 N N . ASP A 1 125 ? 2.812 0.955 -19.461 1.00 56.69 125 ASP A N 1
ATOM 998 C CA . ASP A 1 125 ? 1.557 1.517 -19.002 1.00 56.69 125 ASP A CA 1
ATOM 999 C C . ASP A 1 125 ? 0.369 0.593 -19.333 1.00 56.69 125 ASP A C 1
ATOM 1001 O O . ASP A 1 125 ? -0.181 0.593 -20.433 1.00 56.69 125 ASP A O 1
ATOM 1005 N N . ILE A 1 126 ? -0.076 -0.183 -18.342 1.00 47.75 126 ILE A N 1
ATOM 1006 C CA . ILE A 1 126 ? -1.439 -0.741 -18.305 1.00 47.75 126 ILE A CA 1
ATOM 1007 C C . ILE A 1 126 ? -2.381 0.246 -17.578 1.00 47.75 126 ILE A C 1
ATOM 1009 O O . ILE A 1 126 ? -3.581 0.005 -17.460 1.00 47.75 126 ILE A O 1
ATOM 1013 N N . GLN A 1 127 ? -1.870 1.398 -17.121 1.00 45.84 127 GLN A N 1
ATOM 1014 C CA . GLN A 1 127 ? -2.658 2.462 -16.494 1.00 45.84 127 GLN A CA 1
ATOM 1015 C C . GLN A 1 127 ? -2.209 3.868 -16.926 1.00 45.84 127 GLN A C 1
ATOM 1017 O O . GLN A 1 127 ? -2.151 4.764 -16.083 1.00 45.84 127 GLN A O 1
ATOM 1022 N N . ASP A 1 128 ? -1.962 4.093 -18.227 1.00 41.47 128 ASP A N 1
ATOM 1023 C CA . ASP A 1 128 ? -1.836 5.462 -18.752 1.00 41.47 128 ASP A CA 1
ATOM 1024 C C . ASP A 1 128 ? -3.210 6.148 -18.663 1.00 41.47 128 ASP A C 1
ATOM 1026 O O . ASP A 1 128 ? -4.011 6.154 -19.597 1.00 41.47 128 ASP A O 1
ATOM 1030 N N . THR A 1 129 ? -3.537 6.685 -17.491 1.00 42.84 129 THR A N 1
ATOM 1031 C CA . THR A 1 129 ? -4.575 7.701 -17.338 1.00 42.84 129 THR A CA 1
ATOM 1032 C C . THR A 1 129 ? -3.908 9.069 -17.323 1.00 42.84 129 THR A C 1
ATOM 1034 O O . THR A 1 129 ? -4.019 9.813 -16.347 1.00 42.84 129 THR A O 1
ATOM 1037 N N . ARG A 1 130 ? -3.186 9.417 -18.392 1.00 35.12 130 ARG A N 1
ATOM 1038 C CA . ARG A 1 130 ? -2.948 10.821 -18.730 1.00 35.12 130 ARG A CA 1
ATOM 1039 C C . ARG A 1 130 ? -4.285 11.451 -19.125 1.00 35.12 130 ARG A C 1
ATOM 1041 O O . ARG A 1 130 ? -4.807 11.212 -20.210 1.00 35.12 130 ARG A O 1
ATOM 1048 N N . SER A 1 131 ? -4.854 12.199 -18.182 1.00 35.66 131 SER A N 1
ATOM 1049 C CA . SER A 1 131 ? -5.914 13.191 -18.402 1.00 35.66 131 SER A CA 1
ATOM 1050 C C . SER A 1 131 ? -5.394 14.398 -19.169 1.00 35.66 131 SER A C 1
ATOM 1052 O O . SER A 1 131 ? -4.280 14.843 -18.802 1.00 35.66 131 SER A O 1
#

pLDDT: mean 79.56, std 19.66, range [35.12, 97.81]

Nearest PDB structures (foldseek):
  7mbt-assembly1_A  TM=6.980E-01  e=4.812E-06  Danio rerio
  7mbp-assembly1_A  TM=6.967E-01  e=8.699E-06  Danio rerio
  6puu-assembly1_A  TM=7.448E-01  e=5.140E-05  Homo sapiens
  6puo-assembly1_A  TM=7.404E-01  e=5.863E-05  Homo sapiens
  6drk-assembly1_A  TM=7.662E-01  e=1.680E-04  Danio rerio

Mean predicted aligned error: 9.9 Å

Sequence (131 aa):
MSNQLETNFINGIVNIIQKSDTWILTNGYDYGVVHLVGQALHKAKLLNFDKKYVITAIGVCKWGSIADVEKIIHPKKEDIQQINAEEKSVTQKSISKEHTDDQWNLEMHHTHYLMLNDGSVGYDDIQDTRS

Foldseek 3Di:
DPPVVLVVVLVVLLVVQLPEADEAEEQQFCDDVVVSVLVSLVVSCVVCVVPPYHYAYEHEHELQQAAPSVLVDDDDPVVCPPPPPDPPPSDLVPGDPDHDPFHTYGRVSHPYYDYDYPPDHGDDDPPPPPD

Radius of gyration: 17.18 Å; Cα contacts (8 Å, |Δi|>4): 173; chains: 1; bounding box: 40×50×40 Å

Secondary structure (DSSP, 8-state):
--HHHHHHHHHHHHHHHTTS-EEEEE--BSSHHHHHHHHHHHHHHHH-TT--S-EEEEEEEEGGGBTTGGGT-PPPTTGGGGS--------GGGS-SPPPTT-B-B-TT-SEEEEE--S--S---S-----

Solvent-accessible surface area (backbone atoms only — not comparable to full-atom values): 7911 Å² total; per-residue (Å²): 131,59,74,65,57,55,51,50,52,27,51,53,54,25,58,52,46,78,73,37,70,38,80,45,81,49,59,33,38,57,50,78,70,48,38,47,49,30,53,19,45,48,52,36,53,68,72,41,73,83,59,82,47,55,76,46,30,36,16,48,33,53,46,40,21,38,46,65,47,74,70,72,57,74,76,53,79,84,69,44,84,80,52,83,89,66,84,76,73,71,56,76,86,76,55,69,94,74,63,58,103,38,30,39,48,68,34,84,53,47,73,43,75,48,72,45,76,88,86,60,75,37,68,72,79,90,72,79,75,83,124